Protein AF-A0A950ITX3-F1 (afdb_monomer)

Sequence (170 aa):
MSSSILDWALILGPANAVAHGLQSTYVRFSVLALSSIFFLVDPFAAIPSFIAITSGADAKRRRGMAVKASFTCFIVLTSFAVAGRLIFRMFGITLPAFEIAGGLILLLIGIDMLEARRSPTQEASEETQEGASKEDAGIVPLGIPMLAGPGAISSVMVLVGSSPTAWQML

Radius of gyration: 21.9 Å; Cα contacts (8 Å, |Δi|>4): 113; chains: 1; bounding box: 75×56×44 Å

pLDDT: mean 78.08, std 15.85, range [42.59, 96.25]

Solvent-accessible surface area (backbone atoms only — not comparable to full-atom values): 9497 Å² total; per-residue (Å²): 141,88,77,84,74,70,63,58,69,73,71,75,40,74,66,52,57,50,51,55,49,57,66,34,67,66,46,45,49,50,52,50,51,53,51,51,51,53,64,54,32,32,68,70,78,46,45,66,58,49,53,61,74,41,58,95,51,55,72,69,56,45,49,50,29,53,52,42,14,55,51,40,21,51,52,51,43,50,50,43,45,67,44,38,63,58,51,30,63,74,70,72,52,50,70,71,61,50,51,53,52,36,51,50,52,42,51,52,51,52,49,46,62,72,68,63,56,79,52,67,72,60,58,50,53,66,65,40,63,84,72,52,62,84,77,47,43,10,46,48,52,47,4,40,55,61,36,42,17,74,55,31,44,40,47,40,32,47,57,44,71,69,36,91,53,79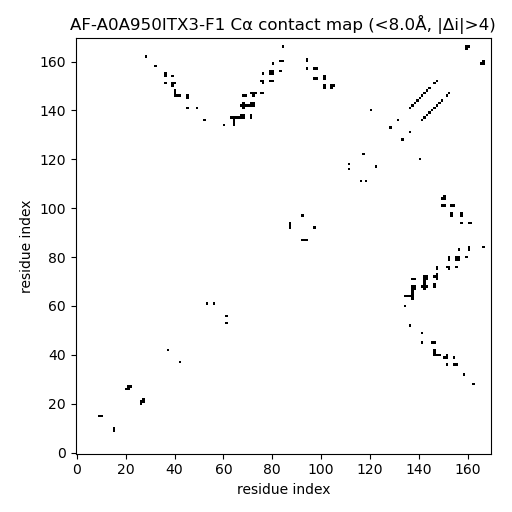,63,78,76,110

Secondary structure (DSSP, 8-state):
--SSSSSGGGTS-HHHHHHHHHHSHHHHHHHHHHHHHHHHH-TTTHHHHHHHHTTT--HHHHHHHHHHHHHHHHHHHHHHHHHHHHHHHHHT--HHHHHHHHHHHHHHHHHHHHTT---HHHHHHHHGGGTS-TTTTIIIIIIIIIIS-HHHHHHHHHHHHT-TTTTT--

Foldseek 3Di:
DDDPPVVVVVVPDVVVVVVVVCVPLVNVLVVVLVVVLCVQLPVVVCVVVLCVLCPPPDPVLSVLLQVLLVVLLVVLLVCLLVCLVVVCVVVVHDLVNLVVVLVVVVVVVVVCVVVVPPPVLNVCSVVCVVPDDSNCVSNPPRNPPNRVNSNSSSVSSSSSSPRPPNNVPD

Structure (mmCIF, N/CA/C/O backbone):
data_AF-A0A950ITX3-F1
#
_entry.id   AF-A0A950ITX3-F1
#
loop_
_atom_site.group_PDB
_atom_site.id
_atom_site.type_symbol
_atom_site.label_atom_id
_atom_site.label_alt_id
_atom_site.label_comp_id
_atom_site.label_asym_id
_atom_site.label_entity_id
_atom_site.label_seq_id
_atom_site.pdbx_PDB_ins_code
_atom_site.Cartn_x
_atom_site.Cartn_y
_atom_site.Cartn_z
_atom_site.occupancy
_atom_site.B_iso_or_equiv
_atom_site.auth_seq_id
_atom_site.auth_comp_id
_atom_site.auth_asym_id
_atom_site.auth_atom_id
_atom_site.pdbx_PDB_model_num
ATOM 1 N N . MET A 1 1 ? 50.139 -32.563 6.015 1.00 54.31 1 MET A N 1
ATOM 2 C CA . MET A 1 1 ? 49.226 -32.717 7.169 1.00 54.31 1 MET A CA 1
ATOM 3 C C . MET A 1 1 ? 48.914 -31.337 7.726 1.00 54.31 1 MET A C 1
ATOM 5 O O . MET A 1 1 ? 49.848 -30.585 7.950 1.00 54.31 1 MET A O 1
ATOM 9 N N . SER A 1 2 ? 47.624 -31.058 7.945 1.00 55.69 2 SER A N 1
ATOM 10 C CA . SER A 1 2 ? 47.041 -29.866 8.591 1.00 55.69 2 SER A CA 1
ATOM 11 C C . SER A 1 2 ? 46.709 -28.650 7.710 1.00 55.69 2 SER A C 1
ATOM 13 O O . SER A 1 2 ? 47.314 -27.593 7.837 1.00 55.69 2 SER A O 1
ATOM 15 N N . SER A 1 3 ? 45.671 -28.767 6.877 1.00 59.03 3 SER A N 1
ATOM 16 C CA . SER A 1 3 ? 44.838 -27.597 6.530 1.00 59.03 3 SER A CA 1
ATOM 17 C C . SER A 1 3 ? 43.354 -27.922 6.295 1.00 59.03 3 SER A C 1
ATOM 19 O O . SER A 1 3 ? 42.599 -27.054 5.893 1.00 59.03 3 SER A O 1
ATOM 21 N N . SER A 1 4 ? 42.886 -29.140 6.595 1.00 63.78 4 SER A N 1
ATOM 22 C CA . SER A 1 4 ? 41.534 -29.604 6.238 1.00 63.78 4 SER A CA 1
ATOM 23 C C . SER A 1 4 ? 40.498 -29.554 7.372 1.00 63.78 4 SER A C 1
ATOM 25 O O . SER A 1 4 ? 39.456 -30.190 7.256 1.00 63.78 4 SER A O 1
ATOM 27 N N . ILE A 1 5 ? 40.776 -28.864 8.485 1.00 58.31 5 ILE A N 1
ATOM 28 C CA . ILE A 1 5 ? 39.879 -28.818 9.664 1.00 58.31 5 ILE A CA 1
ATOM 29 C C . ILE A 1 5 ? 39.304 -27.407 9.901 1.00 58.31 5 ILE A C 1
ATOM 31 O O . ILE A 1 5 ? 38.258 -27.273 10.528 1.00 58.31 5 ILE A O 1
ATOM 35 N N . LEU A 1 6 ? 39.914 -26.356 9.337 1.00 59.88 6 LEU A N 1
ATOM 36 C CA . LEU A 1 6 ? 39.435 -24.971 9.471 1.00 59.88 6 LEU A CA 1
ATOM 37 C C . LEU A 1 6 ? 38.394 -24.579 8.403 1.00 59.88 6 LEU A C 1
ATOM 39 O O . LEU A 1 6 ? 37.547 -23.732 8.673 1.00 59.88 6 LEU A O 1
ATOM 43 N N . ASP A 1 7 ? 38.381 -25.242 7.241 1.00 60.22 7 ASP A N 1
ATOM 44 C CA . ASP A 1 7 ? 37.453 -24.923 6.140 1.00 60.22 7 ASP A CA 1
ATOM 45 C C . ASP A 1 7 ? 35.998 -25.350 6.414 1.00 60.22 7 ASP A C 1
ATOM 47 O O . ASP A 1 7 ? 35.053 -24.712 5.951 1.00 60.22 7 ASP A O 1
ATOM 51 N N . TRP A 1 8 ? 35.777 -26.388 7.226 1.00 54.88 8 TRP A N 1
ATOM 52 C CA . TRP A 1 8 ? 34.427 -26.899 7.511 1.00 54.88 8 TRP A CA 1
ATOM 53 C C . TRP A 1 8 ? 33.633 -26.026 8.492 1.00 54.88 8 TRP A C 1
ATOM 55 O O . TRP A 1 8 ? 32.402 -26.031 8.463 1.00 54.88 8 TRP A O 1
ATOM 65 N N . ALA A 1 9 ? 34.316 -25.230 9.322 1.00 53.56 9 ALA A N 1
ATOM 66 C CA . ALA A 1 9 ? 33.677 -24.290 10.245 1.00 53.56 9 ALA A CA 1
ATOM 67 C C . ALA A 1 9 ? 33.053 -23.078 9.523 1.00 53.56 9 ALA A C 1
ATOM 69 O O . ALA A 1 9 ? 32.131 -22.458 10.048 1.00 53.56 9 ALA A O 1
ATOM 70 N N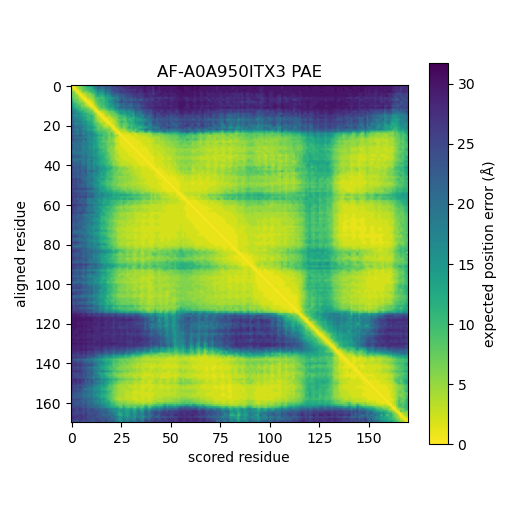 . LEU A 1 10 ? 33.499 -22.777 8.296 1.00 56.59 10 LEU A N 1
ATOM 71 C CA . LEU A 1 10 ? 32.931 -21.730 7.436 1.00 56.59 10 LEU A CA 1
ATOM 72 C C . LEU A 1 10 ? 31.674 -22.187 6.668 1.00 56.59 10 LEU A C 1
ATOM 74 O O . LEU A 1 10 ? 30.912 -21.355 6.173 1.00 56.59 10 LEU A O 1
ATOM 78 N N . ILE A 1 11 ? 31.419 -23.497 6.592 1.00 58.50 11 ILE A N 1
ATOM 79 C CA . ILE A 1 11 ? 30.323 -24.080 5.797 1.00 58.50 11 ILE A CA 1
ATOM 80 C C . ILE A 1 11 ? 29.081 -24.400 6.659 1.00 58.50 11 ILE A C 1
ATOM 82 O O . ILE A 1 11 ? 27.972 -24.448 6.135 1.00 58.50 11 ILE A O 1
ATOM 86 N N . LEU A 1 12 ? 29.215 -24.538 7.986 1.00 62.12 12 LEU A N 1
ATOM 87 C CA . LEU A 1 12 ? 28.136 -24.988 8.888 1.00 62.12 12 LEU A CA 1
ATOM 88 C C . LEU A 1 12 ? 27.681 -23.933 9.913 1.00 62.12 12 LEU A C 1
ATOM 90 O O . LEU A 1 12 ? 27.469 -24.234 11.085 1.00 62.12 12 LEU A O 1
ATOM 94 N N . GLY A 1 13 ? 27.498 -22.686 9.479 1.00 62.69 13 GLY A N 1
ATOM 95 C CA . GLY A 1 13 ? 26.815 -21.664 10.278 1.00 62.69 13 GLY A CA 1
ATOM 96 C C . GLY A 1 13 ? 25.389 -21.411 9.767 1.00 62.69 13 GLY A C 1
ATOM 97 O O . GLY A 1 13 ? 25.234 -21.199 8.562 1.00 62.69 13 GLY A O 1
ATOM 98 N N . PRO A 1 14 ? 24.349 -21.311 10.626 1.00 59.75 14 PRO A N 1
ATOM 99 C CA . PRO A 1 14 ? 23.020 -20.836 10.208 1.00 59.75 14 PRO A CA 1
ATOM 100 C C . PRO A 1 14 ? 23.085 -19.444 9.551 1.00 59.75 14 PRO A C 1
ATOM 102 O O . PRO A 1 14 ? 22.256 -19.114 8.708 1.00 59.75 14 PRO A O 1
ATOM 105 N N . ALA A 1 15 ? 24.128 -18.665 9.859 1.00 60.34 15 ALA A N 1
ATOM 106 C CA . ALA A 1 15 ? 24.443 -17.403 9.201 1.00 60.34 15 ALA A CA 1
ATOM 107 C C . ALA A 1 15 ? 24.705 -17.541 7.688 1.00 60.34 15 ALA A C 1
ATOM 109 O O . ALA A 1 15 ? 24.298 -16.666 6.930 1.00 60.34 15 ALA A O 1
ATOM 110 N N . ASN A 1 16 ? 25.328 -18.634 7.228 1.00 59.44 16 ASN A N 1
ATOM 111 C CA . ASN A 1 16 ? 25.664 -18.820 5.813 1.00 59.44 16 ASN A CA 1
ATOM 112 C C . ASN A 1 16 ? 24.434 -19.272 5.001 1.00 59.44 16 ASN A C 1
ATOM 114 O O . ASN A 1 16 ? 24.197 -18.798 3.893 1.00 59.44 16 ASN A O 1
ATOM 118 N N . ALA A 1 17 ? 23.565 -20.097 5.597 1.00 60.28 17 ALA A N 1
ATOM 119 C CA . ALA A 1 17 ? 22.274 -20.462 5.010 1.00 60.28 17 ALA A CA 1
ATOM 120 C C . ALA A 1 17 ? 21.313 -19.260 4.908 1.00 60.28 17 ALA A C 1
ATOM 122 O O . ALA A 1 17 ? 20.645 -19.089 3.889 1.00 60.28 17 ALA A O 1
ATOM 123 N N . VAL A 1 18 ? 21.283 -18.388 5.926 1.00 61.09 18 VAL A N 1
ATOM 124 C CA . VAL A 1 18 ? 20.525 -17.123 5.892 1.00 61.09 18 VAL A CA 1
ATOM 125 C C . VAL A 1 18 ? 21.115 -16.156 4.864 1.00 61.09 18 VAL A C 1
ATOM 127 O O . VAL A 1 18 ? 20.359 -15.542 4.113 1.00 61.09 18 VAL A O 1
ATOM 130 N N . ALA A 1 19 ? 22.445 -16.062 4.765 1.00 61.56 19 ALA A N 1
ATOM 131 C CA . ALA A 1 19 ? 23.109 -15.258 3.743 1.00 61.56 19 ALA A CA 1
ATOM 132 C C . ALA A 1 19 ? 22.751 -15.738 2.328 1.00 61.56 19 ALA A C 1
ATOM 134 O O . ALA A 1 19 ? 22.349 -14.923 1.505 1.00 61.56 19 ALA A O 1
ATOM 135 N N . HIS A 1 20 ? 22.791 -17.046 2.053 1.00 61.25 20 HIS A N 1
ATOM 136 C CA . HIS A 1 20 ? 22.363 -17.612 0.768 1.00 61.25 20 HIS A CA 1
ATOM 137 C C . HIS A 1 20 ? 20.856 -17.451 0.507 1.00 61.25 20 HIS A C 1
ATOM 139 O O . HIS A 1 20 ? 20.462 -17.163 -0.623 1.00 61.25 20 HIS A O 1
ATOM 145 N N . GLY A 1 21 ? 20.011 -17.560 1.538 1.00 60.62 21 GLY A N 1
ATOM 146 C CA . GLY A 1 21 ? 18.577 -17.273 1.447 1.00 60.62 21 GLY A CA 1
ATOM 147 C C . GLY A 1 21 ? 18.292 -15.813 1.079 1.00 60.62 21 GLY A C 1
ATOM 148 O O . GLY A 1 21 ? 17.459 -15.551 0.217 1.00 60.62 21 GLY A O 1
ATOM 149 N N . LEU A 1 22 ? 19.044 -14.866 1.648 1.00 60.47 22 LEU A N 1
ATOM 150 C CA . LEU A 1 22 ? 18.988 -13.438 1.314 1.00 60.47 22 LEU A CA 1
ATOM 151 C C . LEU A 1 22 ? 19.558 -13.109 -0.074 1.00 60.47 22 LEU A C 1
ATOM 153 O O . LEU A 1 22 ? 19.235 -12.052 -0.607 1.00 60.47 22 LEU A O 1
ATOM 157 N N . GLN A 1 23 ? 20.369 -13.981 -0.685 1.00 64.12 23 GLN A N 1
ATOM 158 C CA . GLN A 1 23 ? 20.797 -13.824 -2.084 1.00 64.12 23 GLN A CA 1
ATOM 159 C C . GLN A 1 23 ? 19.707 -14.244 -3.083 1.00 64.12 23 GLN A C 1
ATOM 161 O O . GLN A 1 23 ? 19.790 -13.893 -4.259 1.00 64.12 23 GLN A O 1
ATOM 166 N N . SER A 1 24 ? 18.665 -14.961 -2.644 1.00 75.75 24 SER A N 1
ATOM 167 C CA . SER A 1 24 ? 17.541 -15.316 -3.512 1.00 75.75 24 SER A CA 1
ATOM 168 C C . SER A 1 24 ? 16.792 -14.059 -3.956 1.00 75.75 24 SER A C 1
ATOM 170 O O . SER A 1 24 ? 16.285 -13.299 -3.127 1.00 75.75 24 SER A O 1
ATOM 172 N N . THR A 1 25 ? 16.674 -13.847 -5.271 1.00 77.88 25 THR A N 1
ATOM 173 C CA . THR A 1 25 ? 15.962 -12.703 -5.873 1.00 77.88 25 THR A CA 1
ATOM 174 C C . THR A 1 25 ? 14.556 -12.531 -5.298 1.00 77.88 25 THR A C 1
ATOM 176 O O . THR A 1 25 ? 14.135 -11.407 -5.037 1.00 77.88 25 THR A O 1
ATOM 179 N N . TYR A 1 26 ? 13.858 -13.638 -5.022 1.00 80.06 26 TYR A N 1
ATOM 180 C CA . TYR A 1 26 ? 12.518 -13.627 -4.431 1.00 80.06 26 TYR A CA 1
ATOM 181 C C . TYR A 1 26 ? 12.510 -13.115 -2.993 1.00 80.06 26 TYR A C 1
ATOM 183 O O . TYR A 1 26 ? 11.621 -12.351 -2.622 1.00 80.06 26 TYR A O 1
ATOM 191 N N . VAL A 1 27 ? 13.503 -13.498 -2.189 1.00 83.88 27 VAL A N 1
ATOM 192 C CA . VAL A 1 27 ? 13.630 -13.035 -0.802 1.00 83.88 27 VAL A CA 1
ATOM 193 C C . VAL A 1 27 ? 13.981 -11.553 -0.784 1.00 83.88 27 VAL A C 1
ATOM 195 O O . VAL A 1 27 ? 13.328 -10.790 -0.079 1.00 83.88 27 VAL A O 1
ATOM 198 N N . ARG A 1 28 ? 14.930 -11.114 -1.623 1.00 82.31 28 ARG A N 1
ATOM 199 C CA . ARG A 1 28 ? 15.284 -9.690 -1.758 1.00 82.31 28 ARG A CA 1
ATOM 200 C C . ARG A 1 28 ? 14.081 -8.855 -2.176 1.00 82.31 28 ARG A C 1
ATOM 202 O O . ARG A 1 28 ? 13.786 -7.856 -1.529 1.00 82.31 28 ARG A O 1
ATOM 209 N N . PHE A 1 29 ? 13.370 -9.284 -3.218 1.00 83.56 29 PHE A N 1
ATOM 210 C CA . PHE A 1 29 ? 12.171 -8.598 -3.687 1.00 83.56 29 PHE A CA 1
ATOM 211 C C . PHE A 1 29 ? 11.088 -8.561 -2.608 1.00 83.56 29 PHE A C 1
ATOM 213 O O . PHE A 1 29 ? 10.538 -7.499 -2.359 1.00 83.56 29 PHE A O 1
ATOM 220 N N . SER A 1 30 ? 10.821 -9.676 -1.923 1.00 85.75 30 SER A N 1
ATOM 221 C CA . SER A 1 30 ? 9.789 -9.737 -0.879 1.00 85.75 30 SER A CA 1
ATOM 222 C C . SER A 1 30 ? 10.118 -8.829 0.302 1.00 85.75 30 SER A C 1
ATOM 224 O O . SER A 1 30 ? 9.248 -8.108 0.775 1.00 85.75 30 SER A O 1
ATOM 226 N N . VAL A 1 31 ? 11.374 -8.819 0.759 1.00 89.12 31 VAL A N 1
ATOM 227 C CA . VAL A 1 31 ? 11.820 -7.948 1.856 1.00 89.12 31 VAL A CA 1
ATOM 228 C C . VAL A 1 31 ? 11.715 -6.479 1.459 1.00 89.12 31 VAL A C 1
ATOM 230 O O . VAL A 1 31 ? 11.183 -5.687 2.234 1.00 89.12 31 VAL A O 1
ATOM 233 N N . LEU A 1 32 ? 12.170 -6.112 0.257 1.00 87.88 32 LEU A N 1
ATOM 234 C CA . LEU A 1 32 ? 12.050 -4.743 -0.249 1.00 87.88 32 LEU A CA 1
ATOM 235 C C . LEU A 1 32 ? 10.584 -4.338 -0.396 1.00 87.88 32 LEU A C 1
ATOM 237 O O . LEU A 1 32 ? 10.185 -3.309 0.130 1.00 87.88 32 LEU A O 1
ATOM 241 N N . ALA A 1 33 ? 9.772 -5.176 -1.036 1.00 87.50 33 ALA A N 1
ATOM 242 C CA . ALA A 1 33 ? 8.368 -4.905 -1.287 1.00 87.50 33 ALA A CA 1
ATOM 243 C C . ALA A 1 33 ? 7.570 -4.729 0.004 1.00 87.50 33 ALA A C 1
ATOM 245 O O . ALA A 1 33 ? 6.867 -3.734 0.163 1.00 87.50 33 ALA A O 1
ATOM 246 N N . LEU A 1 34 ? 7.712 -5.669 0.942 1.00 88.56 34 LEU A N 1
ATOM 247 C CA . LEU A 1 34 ? 7.027 -5.607 2.228 1.00 88.56 34 LEU A CA 1
ATOM 248 C C . LEU A 1 34 ? 7.475 -4.393 3.037 1.00 88.56 34 LEU A C 1
ATOM 250 O O . LEU A 1 34 ? 6.626 -3.693 3.580 1.00 88.56 34 LEU A O 1
ATOM 254 N N . SER A 1 35 ? 8.781 -4.113 3.084 1.00 91.06 35 SER A N 1
ATOM 255 C CA . SER A 1 35 ? 9.300 -2.952 3.813 1.00 91.06 35 SER A CA 1
ATOM 256 C C . SER A 1 35 ? 8.787 -1.651 3.198 1.00 91.06 35 SER A C 1
ATOM 258 O O . SER A 1 35 ? 8.243 -0.814 3.910 1.00 91.06 35 SER A O 1
ATOM 260 N N . SER A 1 36 ? 8.887 -1.497 1.874 1.00 88.69 36 SER A N 1
ATOM 261 C CA . SER A 1 36 ? 8.402 -0.316 1.158 1.00 88.69 36 SER A CA 1
ATOM 262 C C . SER A 1 36 ? 6.910 -0.098 1.384 1.00 88.69 36 SER A C 1
ATOM 264 O O . SER A 1 36 ? 6.525 0.977 1.832 1.00 88.69 36 SER A O 1
ATOM 266 N N . ILE A 1 37 ? 6.072 -1.109 1.133 1.00 88.62 37 ILE A N 1
ATOM 267 C CA . ILE A 1 37 ? 4.618 -0.993 1.306 1.00 88.62 37 ILE A CA 1
ATOM 268 C C . ILE A 1 37 ? 4.273 -0.672 2.764 1.00 88.62 37 ILE A C 1
ATOM 270 O O . ILE A 1 37 ? 3.411 0.167 3.003 1.00 88.62 37 ILE A O 1
ATOM 274 N N . PHE A 1 38 ? 4.959 -1.278 3.738 1.00 89.12 38 PHE A N 1
ATOM 275 C CA . PHE A 1 38 ? 4.733 -0.993 5.155 1.00 89.12 38 PHE A CA 1
ATOM 276 C C . PHE A 1 38 ? 4.990 0.479 5.505 1.00 89.12 38 PHE A C 1
ATOM 278 O O . PHE A 1 38 ? 4.154 1.100 6.159 1.00 89.12 38 PHE A O 1
ATOM 285 N N . PHE A 1 39 ? 6.107 1.049 5.043 1.00 87.62 39 PHE A N 1
ATOM 286 C CA . PHE A 1 39 ? 6.410 2.467 5.257 1.00 87.62 39 PHE A CA 1
ATOM 287 C C . PHE A 1 39 ? 5.467 3.398 4.487 1.00 87.62 39 PHE A C 1
ATOM 289 O O . PHE A 1 39 ? 5.124 4.459 4.990 1.00 87.62 39 PHE A O 1
ATOM 296 N N . LEU A 1 40 ? 5.031 3.004 3.291 1.00 85.31 40 LEU A N 1
ATOM 297 C CA . LEU A 1 40 ? 4.186 3.830 2.425 1.00 85.31 40 LEU A CA 1
ATOM 298 C C . LEU A 1 40 ? 2.717 3.868 2.839 1.00 85.31 40 LEU A C 1
ATOM 300 O O . LEU A 1 40 ? 2.065 4.891 2.662 1.00 85.31 40 LEU A O 1
ATOM 304 N N . VAL A 1 41 ? 2.190 2.760 3.362 1.00 88.50 41 VAL A N 1
ATOM 305 C CA . VAL A 1 41 ? 0.836 2.714 3.936 1.00 88.50 41 VAL A CA 1
ATOM 306 C C . VAL A 1 41 ? 0.763 3.531 5.229 1.00 88.50 41 VAL A C 1
ATOM 308 O O . VAL A 1 41 ? -0.322 3.963 5.603 1.00 88.50 41 VAL A O 1
ATOM 311 N N . ASP A 1 42 ? 1.903 3.726 5.901 1.00 87.75 42 ASP A N 1
ATOM 312 C CA . ASP A 1 42 ? 2.061 4.499 7.135 1.00 87.75 42 ASP A CA 1
ATOM 313 C C . ASP A 1 42 ? 0.919 4.269 8.147 1.00 87.75 42 ASP A C 1
ATOM 315 O O . ASP A 1 42 ? 0.085 5.144 8.415 1.00 87.75 42 ASP A O 1
ATOM 319 N N . PRO A 1 43 ? 0.852 3.064 8.745 1.00 84.38 43 PRO A N 1
ATOM 320 C CA . PRO A 1 43 ? -0.199 2.751 9.703 1.00 84.38 43 PRO A CA 1
ATOM 321 C C . PRO A 1 43 ? -0.170 3.674 10.928 1.00 84.38 43 PRO A C 1
ATOM 323 O O . PRO A 1 43 ? -1.193 3.794 11.597 1.00 84.38 43 PRO A O 1
ATOM 326 N N . PHE A 1 44 ? 0.964 4.323 11.228 1.00 85.75 44 PHE A N 1
ATOM 327 C CA . PHE A 1 44 ? 1.099 5.241 12.358 1.00 85.75 44 PHE A CA 1
ATOM 328 C C . PHE A 1 44 ? 0.443 6.590 12.072 1.00 85.75 44 PHE A C 1
ATOM 330 O O . PHE A 1 44 ? -0.297 7.086 12.925 1.00 85.75 44 PHE A O 1
ATOM 337 N N . ALA A 1 45 ? 0.625 7.140 10.869 1.00 81.81 45 ALA A N 1
ATOM 338 C CA . ALA A 1 45 ? -0.085 8.342 10.437 1.00 81.81 45 ALA A CA 1
ATOM 339 C C . ALA A 1 45 ? -1.610 8.148 10.409 1.00 81.81 45 ALA A C 1
ATOM 341 O O . ALA A 1 45 ? -2.357 9.099 10.637 1.00 81.81 45 ALA A O 1
ATOM 342 N N . ALA A 1 46 ? -2.092 6.916 10.208 1.00 84.38 46 ALA A N 1
ATOM 343 C CA . ALA A 1 46 ? -3.520 6.605 10.234 1.00 84.38 46 ALA A CA 1
ATOM 344 C C . ALA A 1 46 ? -4.134 6.539 11.653 1.00 84.38 46 ALA A C 1
ATOM 346 O O . ALA A 1 46 ? -5.360 6.604 11.784 1.00 84.38 46 ALA A O 1
ATOM 347 N N . ILE A 1 47 ? -3.331 6.423 12.725 1.00 88.69 47 ILE A N 1
ATOM 348 C CA . ILE A 1 47 ? -3.830 6.231 14.105 1.00 88.69 47 ILE A CA 1
ATOM 349 C C . ILE A 1 47 ? -4.728 7.386 14.579 1.00 88.69 47 ILE A C 1
ATOM 351 O O . ILE A 1 47 ? -5.828 7.094 15.060 1.00 88.69 47 ILE A O 1
ATOM 355 N N . PRO A 1 48 ? -4.335 8.673 14.469 1.00 84.69 48 PRO A N 1
ATOM 356 C CA . PRO A 1 48 ? -5.154 9.773 14.981 1.00 84.69 48 PRO A CA 1
ATOM 357 C C . PRO A 1 48 ? -6.527 9.836 14.304 1.00 84.69 48 PRO A C 1
ATOM 359 O O . PRO A 1 48 ? -7.551 9.946 14.979 1.00 84.69 48 PRO A O 1
ATOM 362 N N . SER A 1 49 ? -6.567 9.671 12.981 1.00 83.81 49 SER A N 1
ATOM 363 C CA . SER A 1 49 ? -7.814 9.627 12.216 1.00 83.81 49 SER A CA 1
ATOM 364 C C . SER A 1 49 ? -8.651 8.395 12.548 1.00 83.81 49 SER A C 1
ATOM 366 O O . SER A 1 49 ? -9.866 8.505 12.693 1.00 83.81 49 SER A O 1
ATOM 368 N N . PHE A 1 50 ? -8.027 7.229 12.742 1.00 87.12 50 PHE A N 1
ATOM 369 C CA . PHE A 1 50 ? -8.734 6.027 13.176 1.00 87.12 50 PHE A CA 1
ATOM 370 C C . PHE A 1 50 ? -9.390 6.214 14.548 1.00 87.12 50 PHE A C 1
ATOM 372 O O . PHE A 1 50 ? -10.545 5.828 14.726 1.00 87.12 50 PHE A O 1
ATOM 379 N N . ILE A 1 51 ? -8.700 6.835 15.510 1.00 87.50 51 ILE A N 1
ATOM 380 C CA . ILE A 1 51 ? -9.262 7.141 16.834 1.00 87.50 51 ILE A CA 1
ATOM 381 C C . ILE A 1 51 ? -10.437 8.119 16.713 1.00 87.50 51 ILE A C 1
ATOM 383 O O . ILE A 1 51 ? -11.473 7.885 17.333 1.00 87.50 51 ILE A O 1
ATOM 387 N N . ALA A 1 52 ? -10.310 9.167 15.892 1.00 83.94 52 ALA A N 1
ATOM 388 C CA . ALA A 1 52 ? -11.379 10.139 15.670 1.00 83.94 52 ALA A CA 1
ATOM 389 C C . ALA A 1 52 ? -12.636 9.487 15.059 1.00 83.94 52 ALA A C 1
ATOM 391 O O . ALA A 1 52 ? -13.732 9.620 15.602 1.00 83.94 52 ALA A O 1
ATOM 392 N N . ILE A 1 53 ? -12.467 8.702 13.990 1.00 82.44 53 ILE A N 1
ATOM 393 C CA . ILE A 1 53 ? -13.559 8.030 13.263 1.00 82.44 53 ILE A CA 1
ATOM 394 C C . ILE A 1 53 ? -14.212 6.921 14.103 1.00 82.44 53 ILE A C 1
ATOM 396 O O . ILE A 1 53 ? -15.410 6.668 13.988 1.00 82.44 53 ILE A O 1
ATOM 400 N N . THR A 1 54 ? -13.441 6.236 14.953 1.00 84.81 54 THR A N 1
ATOM 401 C CA . THR A 1 54 ? -13.952 5.158 15.820 1.00 84.81 54 THR A CA 1
ATOM 402 C C . THR A 1 54 ? -14.384 5.640 17.203 1.00 84.81 54 THR A C 1
ATOM 404 O O . THR A 1 54 ? -14.688 4.818 18.076 1.00 84.81 54 THR A O 1
ATOM 407 N N . SER A 1 55 ? -14.438 6.956 17.418 1.00 83.12 55 SER A N 1
ATOM 408 C CA . SER A 1 55 ? -14.920 7.534 18.668 1.00 83.12 55 SER A CA 1
ATOM 409 C C . SER A 1 55 ? -16.368 7.093 18.947 1.00 83.12 55 SER A C 1
ATOM 411 O O . SER A 1 55 ? -17.231 7.063 18.070 1.00 83.12 55 SER A O 1
ATOM 413 N N . GLY A 1 56 ? -16.627 6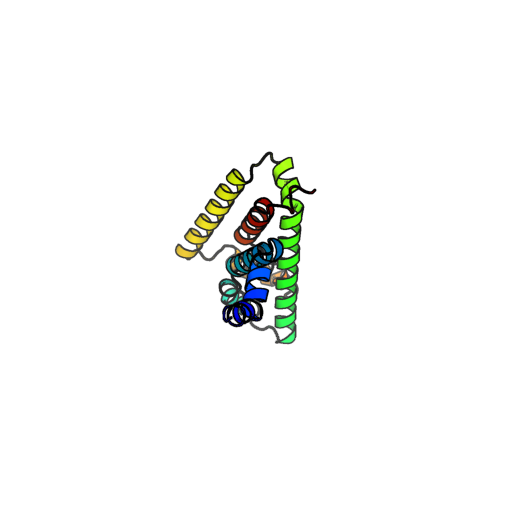.634 20.174 1.00 80.25 56 GLY A N 1
ATOM 414 C CA . GLY A 1 56 ? -17.938 6.106 20.577 1.00 80.25 56 GLY A CA 1
ATOM 415 C C . GLY A 1 56 ? -18.303 4.715 20.032 1.00 80.25 56 GLY A C 1
ATOM 416 O O . GLY A 1 56 ? -19.427 4.268 20.249 1.00 80.25 56 GLY A O 1
ATOM 417 N N . ALA A 1 57 ? -17.398 4.010 19.341 1.00 84.31 57 ALA A N 1
ATOM 418 C CA . ALA A 1 57 ? -17.617 2.626 18.918 1.00 84.31 57 ALA A CA 1
ATOM 419 C C . ALA A 1 57 ? -17.131 1.613 19.972 1.00 84.31 57 ALA A C 1
ATOM 421 O O . ALA A 1 57 ? -16.018 1.716 20.491 1.00 84.31 57 ALA A O 1
ATOM 422 N N . ASP A 1 58 ? -17.921 0.562 20.210 1.00 88.69 58 ASP A N 1
ATOM 423 C CA . ASP A 1 58 ? -17.502 -0.562 21.053 1.00 88.69 58 ASP A CA 1
ATOM 424 C C . ASP A 1 58 ? -16.304 -1.318 20.460 1.00 88.69 58 ASP A C 1
ATOM 426 O O . ASP A 1 58 ? -16.105 -1.376 19.241 1.00 88.69 58 ASP A O 1
ATOM 430 N N . ALA A 1 59 ? -15.539 -2.001 21.319 1.00 89.25 59 ALA A N 1
ATOM 431 C CA . ALA A 1 59 ? -14.316 -2.714 20.937 1.00 89.25 59 ALA A CA 1
ATOM 432 C C . ALA A 1 59 ? -14.513 -3.701 19.769 1.00 89.25 59 ALA A C 1
ATOM 434 O O . ALA A 1 59 ? -13.656 -3.805 18.887 1.00 89.25 59 ALA A O 1
ATOM 435 N N . LYS A 1 60 ? -15.660 -4.396 19.725 1.00 89.44 60 LYS A N 1
ATOM 436 C CA . LYS A 1 60 ? -16.005 -5.325 18.638 1.00 89.44 60 LYS A CA 1
ATOM 437 C C . LYS A 1 60 ? -16.181 -4.597 17.302 1.00 89.44 60 LYS A C 1
ATOM 439 O O . LYS A 1 60 ? -15.651 -5.050 16.289 1.00 89.44 60 LYS A O 1
ATOM 444 N N . ARG A 1 61 ? -16.883 -3.458 17.302 1.00 85.94 61 ARG A N 1
ATOM 445 C CA . ARG A 1 61 ? -17.136 -2.651 16.098 1.00 85.94 61 ARG A CA 1
ATOM 446 C C . ARG A 1 61 ? -15.850 -1.997 15.603 1.00 85.94 61 ARG A C 1
ATOM 448 O O . ARG A 1 61 ? -15.536 -2.105 14.422 1.00 85.94 61 ARG A O 1
ATOM 455 N N . ARG A 1 62 ? -15.046 -1.449 16.518 1.00 89.38 62 ARG A N 1
ATOM 456 C CA . ARG A 1 62 ? -13.722 -0.886 16.216 1.00 89.38 62 ARG A CA 1
ATOM 457 C C . ARG A 1 62 ? -12.791 -1.910 15.558 1.00 89.38 62 ARG A C 1
ATOM 459 O O . ARG A 1 62 ? -12.147 -1.600 14.560 1.00 89.38 62 ARG A O 1
ATOM 466 N N . ARG A 1 63 ? -12.758 -3.153 16.060 1.00 91.19 63 ARG A N 1
ATOM 467 C CA . ARG A 1 63 ? -11.990 -4.245 15.434 1.00 91.19 63 ARG A CA 1
ATOM 468 C C . ARG A 1 63 ? -12.528 -4.603 14.047 1.00 91.19 63 ARG A C 1
ATOM 470 O O . ARG A 1 63 ? -11.734 -4.811 13.137 1.00 91.19 63 ARG A O 1
ATOM 477 N N . GLY A 1 64 ? -13.850 -4.654 13.880 1.00 91.38 64 GLY A N 1
ATOM 478 C CA . GLY A 1 64 ? -14.480 -4.891 12.578 1.00 91.38 64 GLY A CA 1
ATOM 479 C C . GLY A 1 64 ? -14.081 -3.843 11.537 1.00 91.38 64 GLY A C 1
ATOM 480 O O . GLY A 1 64 ? -13.698 -4.201 10.427 1.00 91.38 64 GLY A O 1
ATOM 481 N N . MET A 1 65 ? -14.079 -2.564 11.919 1.00 89.88 65 MET A N 1
ATOM 482 C CA . MET A 1 65 ? -13.645 -1.465 11.052 1.00 89.88 65 MET A CA 1
ATOM 483 C C . MET A 1 65 ? -12.168 -1.572 10.668 1.00 89.88 65 MET A C 1
ATOM 485 O O . MET A 1 65 ? -11.849 -1.424 9.494 1.00 89.88 65 MET A O 1
ATOM 489 N N . ALA A 1 66 ? -11.284 -1.889 11.622 1.00 91.56 66 ALA A N 1
ATOM 490 C CA . ALA A 1 66 ? -9.861 -2.087 11.344 1.00 91.56 66 ALA A CA 1
ATOM 491 C C . ALA A 1 66 ? -9.626 -3.230 10.343 1.00 91.56 66 ALA A C 1
ATOM 493 O O . ALA A 1 66 ? -8.906 -3.056 9.367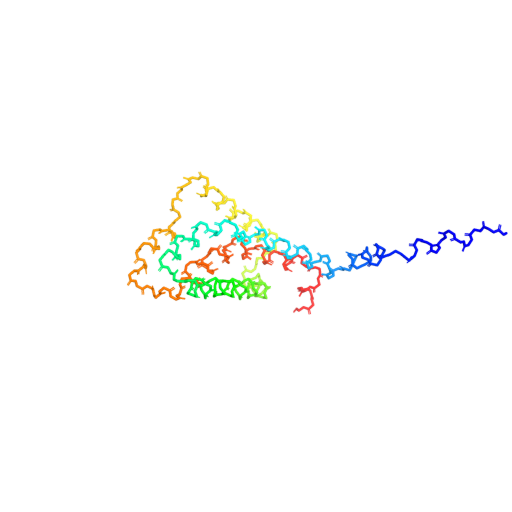 1.00 91.56 66 ALA A O 1
ATOM 494 N N . VAL A 1 67 ? -10.288 -4.378 10.537 1.00 94.19 67 VAL A N 1
ATOM 495 C CA . VAL A 1 67 ? -10.184 -5.521 9.613 1.00 94.19 67 VAL A CA 1
ATOM 496 C C . VAL A 1 67 ? -10.701 -5.150 8.224 1.00 94.19 67 VAL A C 1
ATOM 498 O O . VAL A 1 67 ? -10.042 -5.446 7.228 1.00 94.19 67 VA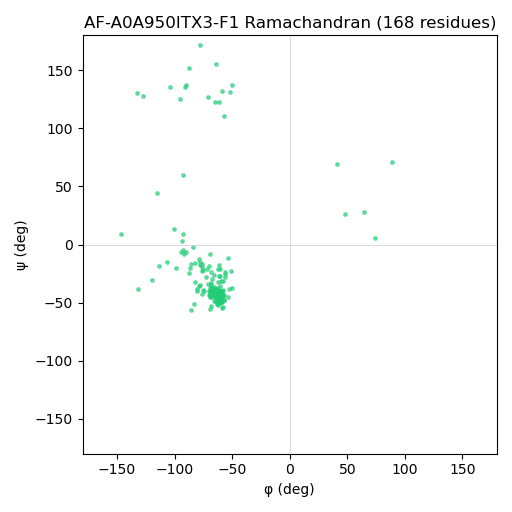L A O 1
ATOM 501 N N . LYS A 1 68 ? -11.851 -4.469 8.145 1.00 93.00 68 LYS A N 1
ATOM 502 C CA . LYS A 1 68 ? -12.437 -4.023 6.873 1.00 93.00 68 LYS A CA 1
ATOM 503 C C . LYS A 1 68 ? -11.513 -3.026 6.160 1.00 93.00 68 LYS A C 1
ATOM 505 O O . LYS A 1 68 ? -11.329 -3.153 4.953 1.00 93.00 68 LYS A O 1
ATOM 510 N N . ALA A 1 69 ? -10.865 -2.119 6.892 1.00 93.00 69 ALA A N 1
ATOM 511 C CA . ALA A 1 69 ? -9.883 -1.178 6.353 1.00 93.00 69 ALA A CA 1
ATOM 512 C C . ALA A 1 69 ? -8.624 -1.860 5.826 1.00 93.00 69 ALA A C 1
ATOM 514 O O . ALA A 1 69 ? -8.238 -1.624 4.682 1.00 93.00 69 ALA A O 1
ATOM 515 N N . SER A 1 70 ? -8.025 -2.765 6.604 1.00 93.69 70 SER A N 1
ATOM 516 C CA . SER A 1 70 ? -6.861 -3.535 6.158 1.00 93.69 70 SER A CA 1
ATOM 517 C C . SER A 1 70 ? -7.177 -4.379 4.925 1.00 93.69 70 SER A C 1
ATOM 519 O O . SER A 1 70 ? -6.387 -4.411 3.986 1.00 93.69 70 SER A O 1
ATOM 521 N N . PHE A 1 71 ? -8.344 -5.028 4.896 1.00 95.62 71 PHE A N 1
ATOM 522 C CA . PHE A 1 71 ? -8.764 -5.846 3.761 1.00 95.62 71 PHE A CA 1
ATOM 523 C C . PHE A 1 71 ? -9.046 -5.005 2.512 1.00 95.62 71 PHE A C 1
ATOM 525 O O . PHE A 1 71 ? -8.622 -5.369 1.418 1.00 95.62 71 PHE A O 1
ATOM 532 N N . THR A 1 72 ? -9.697 -3.850 2.678 1.00 95.06 72 THR A N 1
ATOM 533 C CA . THR A 1 72 ? -9.921 -2.891 1.588 1.00 95.06 72 THR A CA 1
ATOM 534 C C . THR A 1 72 ? -8.587 -2.416 1.016 1.00 95.06 72 THR A C 1
ATOM 536 O O . THR A 1 72 ? -8.378 -2.511 -0.190 1.00 95.06 72 THR A O 1
ATOM 539 N N . CYS A 1 73 ? -7.656 -1.984 1.872 1.00 94.75 73 CYS A N 1
ATOM 540 C CA . CYS A 1 73 ? -6.323 -1.559 1.453 1.00 94.75 73 CYS A CA 1
ATOM 541 C C . CYS A 1 73 ? -5.585 -2.670 0.692 1.00 94.75 73 CYS A C 1
ATOM 543 O O . CYS A 1 73 ? -5.086 -2.447 -0.410 1.00 94.75 73 CYS A O 1
ATOM 545 N N . PHE A 1 74 ? -5.593 -3.891 1.232 1.00 94.56 74 PHE A N 1
ATOM 546 C CA . PHE A 1 74 ? -4.973 -5.051 0.598 1.00 94.56 74 PHE A CA 1
ATOM 547 C C . PHE A 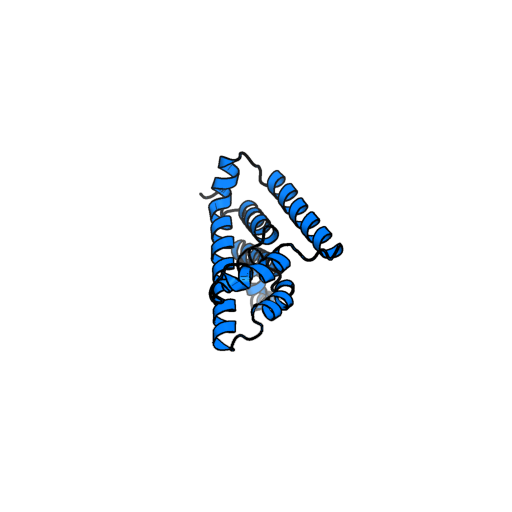1 74 ? -5.536 -5.321 -0.803 1.00 94.56 74 PHE A C 1
ATOM 549 O O . PHE A 1 74 ? -4.763 -5.493 -1.747 1.00 94.56 74 PHE A O 1
ATOM 556 N N . ILE A 1 75 ? -6.865 -5.324 -0.960 1.00 96.25 75 ILE A N 1
ATOM 557 C CA . ILE A 1 75 ? -7.512 -5.530 -2.262 1.00 96.25 75 ILE A CA 1
ATOM 558 C C . ILE A 1 75 ? -7.105 -4.438 -3.244 1.00 96.25 75 ILE A C 1
ATOM 560 O O . ILE A 1 75 ? -6.733 -4.754 -4.372 1.00 96.25 75 ILE A O 1
ATOM 564 N N . VAL A 1 76 ? -7.158 -3.171 -2.834 1.00 95.56 76 VAL A N 1
ATOM 565 C CA . VAL A 1 76 ? -6.840 -2.029 -3.701 1.00 95.56 76 VAL A CA 1
ATOM 566 C C . VAL A 1 76 ? -5.384 -2.079 -4.153 1.00 95.56 76 VAL A C 1
ATOM 568 O O . VAL A 1 76 ? -5.112 -2.061 -5.350 1.00 95.56 76 VAL A O 1
ATOM 571 N N . LEU A 1 77 ? -4.432 -2.225 -3.230 1.00 93.69 77 LEU A N 1
ATOM 572 C CA . LEU A 1 77 ? -3.017 -2.291 -3.598 1.00 93.69 77 LEU A CA 1
ATOM 573 C C . LEU A 1 77 ? -2.714 -3.508 -4.480 1.00 93.69 77 LEU A C 1
ATOM 575 O O . LEU A 1 77 ? -1.996 -3.379 -5.467 1.00 93.69 77 LEU A O 1
ATOM 579 N N . THR A 1 78 ? -3.308 -4.668 -4.186 1.00 92.88 78 THR A N 1
ATOM 580 C CA . THR A 1 78 ? -3.138 -5.877 -5.010 1.00 92.88 78 THR A CA 1
ATOM 581 C C . THR A 1 78 ? -3.719 -5.691 -6.411 1.00 92.88 78 THR A C 1
ATOM 583 O O . THR A 1 78 ? -3.098 -6.073 -7.401 1.00 92.88 78 THR A O 1
ATOM 586 N N . SER A 1 79 ? -4.899 -5.082 -6.523 1.00 94.38 79 SER A N 1
ATOM 587 C CA . SER A 1 79 ? -5.534 -4.848 -7.821 1.00 94.38 79 SER A CA 1
ATOM 588 C C . SER A 1 79 ? -4.729 -3.874 -8.680 1.00 94.38 79 SER A C 1
ATOM 590 O O . SER A 1 79 ? -4.513 -4.172 -9.851 1.00 94.38 79 SER A O 1
ATOM 592 N N . PHE A 1 80 ? -4.185 -2.791 -8.119 1.00 92.75 80 PHE A N 1
ATOM 593 C CA . PHE A 1 80 ? -3.274 -1.900 -8.851 1.00 92.75 80 PHE A CA 1
ATOM 594 C C . PHE A 1 80 ? -1.929 -2.557 -9.182 1.00 92.75 80 PHE A C 1
ATOM 596 O O . PHE A 1 80 ? -1.411 -2.360 -10.282 1.00 92.75 80 PHE A O 1
ATOM 603 N N . ALA A 1 81 ? -1.395 -3.383 -8.280 1.00 89.81 81 ALA A N 1
ATOM 604 C CA . ALA A 1 81 ? -0.185 -4.162 -8.526 1.00 89.81 81 ALA A CA 1
ATOM 605 C C . ALA A 1 81 ? -0.339 -5.089 -9.742 1.00 89.81 81 ALA A C 1
ATOM 607 O O . ALA A 1 81 ? 0.576 -5.189 -10.551 1.00 89.81 81 ALA A O 1
ATOM 608 N N . VAL A 1 82 ? -1.499 -5.730 -9.911 1.00 89.75 82 VAL A N 1
ATOM 609 C CA . VAL A 1 82 ? -1.780 -6.605 -11.064 1.00 89.75 82 VAL A CA 1
ATOM 610 C C . VAL A 1 82 ? -2.172 -5.800 -12.310 1.00 89.75 82 VAL A C 1
ATOM 612 O O . VAL A 1 82 ? -1.743 -6.114 -13.420 1.00 89.75 82 VAL A O 1
ATOM 615 N N . ALA A 1 83 ? -2.974 -4.745 -12.151 1.00 89.31 83 ALA A N 1
ATOM 616 C CA . ALA A 1 83 ? -3.509 -3.964 -13.266 1.00 89.31 83 ALA A CA 1
ATOM 617 C C . ALA A 1 83 ? -2.502 -2.984 -13.883 1.00 89.31 83 ALA A C 1
ATOM 619 O O . ALA A 1 83 ? -2.720 -2.527 -15.007 1.00 89.31 83 ALA A O 1
ATOM 620 N N . GLY A 1 84 ? -1.403 -2.650 -13.200 1.00 85.62 84 GLY A N 1
ATOM 621 C CA . GLY A 1 84 ? -0.510 -1.576 -13.637 1.00 85.62 84 GLY A CA 1
ATOM 622 C C . GLY A 1 84 ? 0.040 -1.746 -15.060 1.00 85.62 84 GLY A C 1
ATOM 623 O O . GLY A 1 84 ? 0.244 -0.749 -15.748 1.00 85.62 84 GLY A O 1
ATOM 624 N N . ARG A 1 85 ? 0.184 -2.982 -15.570 1.00 81.81 85 ARG A N 1
ATOM 625 C CA . ARG A 1 85 ? 0.678 -3.238 -16.940 1.00 81.81 85 ARG A CA 1
ATOM 626 C C . ARG A 1 85 ? -0.318 -2.782 -17.972 1.00 81.81 85 ARG A C 1
ATOM 628 O O . ARG A 1 85 ? 0.043 -2.152 -18.964 1.00 81.81 85 ARG A O 1
ATOM 635 N N . LEU A 1 86 ? -1.570 -3.138 -17.716 1.00 85.25 86 LEU A N 1
ATOM 636 C CA . LEU A 1 86 ? -2.687 -2.746 -18.544 1.00 85.25 86 LEU A CA 1
ATOM 637 C C . LEU A 1 86 ? -2.821 -1.225 -18.522 1.00 85.25 86 LEU A C 1
ATOM 639 O O . LEU A 1 86 ? -2.934 -0.628 -19.583 1.00 85.25 86 LEU A O 1
ATOM 643 N N . ILE A 1 87 ? -2.708 -0.601 -17.347 1.00 87.50 87 ILE A N 1
ATOM 644 C CA . ILE A 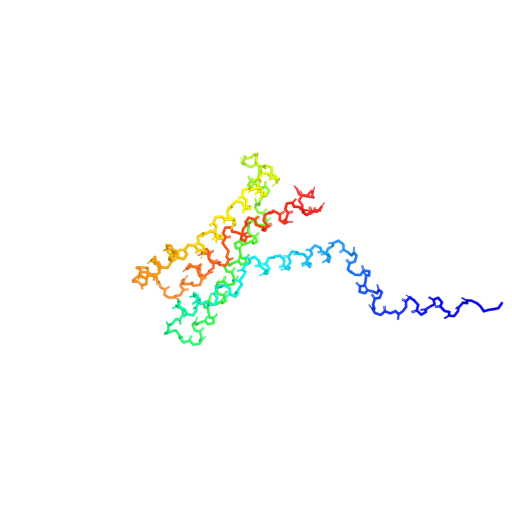1 87 ? -2.749 0.859 -17.202 1.00 87.50 87 ILE A CA 1
ATOM 645 C C . ILE A 1 87 ? -1.633 1.511 -18.034 1.00 87.50 87 ILE A C 1
ATOM 647 O O . ILE A 1 87 ? -1.924 2.316 -18.915 1.00 87.50 87 ILE A O 1
ATOM 651 N N . PHE A 1 88 ? -0.368 1.123 -17.849 1.00 87.44 88 PHE A N 1
ATOM 652 C CA . PHE A 1 88 ? 0.752 1.700 -18.606 1.00 87.44 88 PHE A CA 1
ATOM 653 C C . PHE A 1 88 ? 0.605 1.509 -20.117 1.00 87.44 88 PHE A C 1
ATOM 655 O O . PHE A 1 88 ? 0.845 2.444 -20.880 1.00 87.44 88 PHE A O 1
ATOM 662 N N . ARG A 1 89 ? 0.140 0.336 -20.563 1.00 85.06 89 ARG A N 1
ATOM 663 C CA . ARG A 1 89 ? -0.075 0.049 -21.986 1.00 85.06 89 ARG A CA 1
ATOM 664 C C . ARG A 1 89 ? -1.252 0.822 -22.581 1.00 85.06 89 ARG A C 1
ATOM 666 O O . ARG A 1 89 ? -1.140 1.281 -23.711 1.00 85.06 89 ARG A O 1
ATOM 673 N N . MET A 1 90 ? -2.362 0.959 -21.855 1.00 88.25 90 MET A N 1
ATOM 674 C CA . MET A 1 90 ? -3.541 1.693 -22.331 1.00 88.25 90 MET A CA 1
ATOM 675 C C . MET A 1 90 ? -3.267 3.191 -22.459 1.00 88.25 90 MET A C 1
ATOM 677 O O . MET A 1 90 ? -3.724 3.808 -23.415 1.00 88.25 90 MET A O 1
ATOM 681 N N . PHE A 1 91 ? -2.504 3.766 -21.527 1.00 87.50 91 PHE A N 1
ATOM 682 C CA . PHE A 1 91 ? -2.188 5.196 -21.525 1.00 87.50 91 PHE A CA 1
ATOM 683 C C . PHE A 1 91 ? -0.876 5.549 -22.243 1.00 87.50 91 PHE A C 1
ATOM 685 O O . PHE A 1 91 ? -0.556 6.727 -22.371 1.00 87.50 91 PHE A O 1
ATOM 692 N N . GLY A 1 92 ? -0.104 4.561 -22.709 1.00 86.69 92 GLY A N 1
ATOM 693 C CA . GLY A 1 92 ? 1.197 4.794 -23.348 1.00 86.69 92 GLY A CA 1
ATOM 694 C C . GLY A 1 92 ? 2.241 5.409 -22.406 1.00 86.69 92 GLY A C 1
ATOM 695 O O . GLY A 1 92 ? 3.127 6.131 -22.858 1.00 86.69 92 GLY A O 1
ATOM 696 N N . ILE A 1 93 ? 2.128 5.152 -21.099 1.00 89.38 93 ILE A N 1
ATOM 697 C CA . ILE A 1 93 ? 2.996 5.723 -20.061 1.00 89.38 93 ILE A CA 1
ATOM 698 C C . ILE A 1 93 ? 4.187 4.795 -19.822 1.00 89.38 93 ILE A C 1
ATOM 700 O O . ILE A 1 93 ? 4.036 3.578 -19.707 1.00 89.38 93 ILE A O 1
ATOM 704 N N . THR A 1 94 ? 5.383 5.372 -19.715 1.00 90.12 94 THR A N 1
ATOM 705 C CA . THR A 1 94 ? 6.595 4.638 -19.340 1.00 90.12 94 THR A CA 1
ATOM 706 C C . THR A 1 94 ? 6.752 4.591 -17.820 1.00 90.12 94 THR A C 1
ATOM 708 O O . THR A 1 94 ? 6.331 5.507 -17.113 1.00 90.12 94 THR A O 1
ATOM 711 N N . LEU A 1 95 ? 7.403 3.543 -17.307 1.00 87.75 95 LEU A N 1
ATOM 712 C CA . LEU A 1 95 ? 7.681 3.417 -15.874 1.00 87.75 95 LEU A CA 1
ATOM 713 C C . LEU A 1 95 ? 8.416 4.650 -15.298 1.00 87.75 95 LEU A C 1
ATOM 715 O O . LEU A 1 95 ? 7.925 5.182 -14.305 1.00 87.75 95 LEU A O 1
ATOM 719 N N . PRO A 1 96 ? 9.471 5.205 -15.939 1.00 90.94 96 PRO A N 1
ATOM 720 C CA . PRO A 1 96 ? 10.125 6.416 -15.435 1.00 90.94 96 PRO A CA 1
ATOM 721 C C . PRO A 1 96 ? 9.204 7.643 -15.388 1.00 90.94 96 PRO A C 1
ATOM 723 O O . PRO A 1 96 ? 9.272 8.438 -14.456 1.00 90.94 96 PRO A O 1
ATOM 726 N N . ALA A 1 97 ? 8.310 7.808 -16.371 1.00 91.44 97 ALA A N 1
ATOM 727 C CA . ALA A 1 97 ? 7.344 8.907 -16.352 1.00 91.44 97 ALA A CA 1
ATOM 728 C C . ALA A 1 97 ? 6.358 8.765 -15.182 1.00 91.44 97 ALA A C 1
ATOM 730 O O . ALA A 1 97 ? 6.011 9.751 -14.530 1.00 91.44 97 ALA A O 1
ATOM 731 N N . PHE A 1 98 ? 5.940 7.533 -14.889 1.00 90.81 98 PHE A N 1
ATOM 732 C CA . PHE A 1 98 ? 5.065 7.246 -13.762 1.00 90.81 98 PHE A CA 1
ATOM 733 C C . PHE A 1 98 ? 5.762 7.442 -12.407 1.00 90.81 98 PHE A C 1
ATOM 735 O O . PHE A 1 98 ? 5.146 7.977 -11.490 1.00 90.81 98 PHE A O 1
ATOM 742 N N . GLU A 1 99 ? 7.044 7.087 -12.283 1.00 91.38 99 GLU A N 1
ATOM 743 C CA . GLU A 1 99 ? 7.857 7.364 -11.089 1.00 91.38 99 GLU A CA 1
ATOM 744 C C . GLU A 1 99 ? 7.937 8.865 -10.788 1.00 91.38 99 GLU A C 1
ATOM 746 O O . GLU A 1 99 ? 7.720 9.278 -9.648 1.00 91.38 99 GLU A O 1
ATOM 751 N N . ILE A 1 100 ? 8.173 9.692 -11.814 1.00 93.94 100 ILE A N 1
ATOM 752 C CA . ILE A 1 100 ? 8.203 11.156 -11.673 1.00 93.94 100 ILE A CA 1
ATOM 753 C C . ILE A 1 100 ? 6.838 11.678 -11.208 1.00 93.94 100 ILE A C 1
ATOM 755 O O . ILE A 1 100 ? 6.767 12.474 -10.271 1.00 93.94 100 ILE A O 1
ATOM 759 N N . ALA A 1 101 ? 5.747 11.214 -11.824 1.00 91.75 101 ALA A N 1
ATOM 760 C CA . ALA A 1 101 ? 4.395 11.622 -11.445 1.00 91.75 101 ALA A CA 1
ATOM 761 C C . ALA A 1 101 ? 4.034 11.183 -10.014 1.00 91.75 101 ALA A C 1
ATOM 763 O O . ALA A 1 101 ? 3.507 11.976 -9.237 1.00 91.75 101 ALA A O 1
ATOM 764 N N . GLY A 1 102 ? 4.355 9.941 -9.643 1.00 89.44 102 GLY A N 1
ATOM 765 C CA . GLY A 1 102 ? 4.139 9.410 -8.299 1.00 89.44 102 GLY A CA 1
ATOM 766 C C . GLY A 1 102 ? 4.931 10.175 -7.238 1.00 89.44 102 GLY A C 1
ATOM 767 O O . GLY A 1 102 ? 4.376 10.522 -6.196 1.00 89.44 102 GLY A O 1
ATOM 768 N N . GLY A 1 103 ? 6.191 10.510 -7.529 1.00 90.62 103 GLY A N 1
ATOM 769 C CA . GLY A 1 103 ? 7.023 11.349 -6.668 1.00 90.62 103 GLY A CA 1
ATOM 770 C C . GLY A 1 103 ? 6.466 12.764 -6.503 1.00 90.62 103 GLY A C 1
ATOM 771 O O . GLY A 1 103 ? 6.445 13.287 -5.391 1.00 90.62 103 GLY A O 1
ATOM 772 N N . LEU A 1 104 ? 5.944 13.363 -7.578 1.00 94.06 104 LEU A N 1
ATOM 773 C CA . LEU A 1 104 ? 5.298 14.675 -7.519 1.00 94.06 104 LEU A CA 1
ATOM 774 C C . LEU A 1 104 ? 4.024 14.648 -6.663 1.00 94.06 104 LEU A C 1
ATOM 776 O O . LEU A 1 104 ? 3.804 15.554 -5.866 1.00 94.06 104 LEU A O 1
ATOM 780 N N . ILE A 1 105 ? 3.209 13.597 -6.777 1.00 89.94 105 ILE A N 1
ATOM 781 C CA . ILE A 1 105 ? 2.024 13.408 -5.930 1.00 89.94 105 ILE A CA 1
ATOM 782 C C . ILE A 1 105 ? 2.425 13.306 -4.453 1.00 89.94 105 ILE A C 1
ATOM 784 O O . ILE A 1 105 ? 1.834 13.984 -3.617 1.00 89.94 105 ILE A O 1
ATOM 788 N N . LEU A 1 106 ? 3.443 12.503 -4.128 1.00 87.44 106 LEU A N 1
ATOM 789 C CA . LEU A 1 106 ? 3.947 12.378 -2.755 1.00 87.44 106 LEU A CA 1
ATOM 790 C C . LEU A 1 106 ? 4.483 13.708 -2.212 1.00 87.44 106 LEU A C 1
ATOM 792 O O . LEU A 1 106 ? 4.227 14.043 -1.058 1.00 87.44 106 LEU A O 1
ATOM 796 N N . LEU A 1 107 ? 5.175 14.487 -3.047 1.00 91.06 107 LEU A N 1
ATOM 797 C CA . LEU A 1 107 ? 5.641 15.824 -2.689 1.00 91.06 107 LEU A CA 1
ATOM 798 C C . LEU A 1 107 ? 4.470 16.757 -2.354 1.00 91.06 107 LEU A C 1
ATOM 800 O O . LEU A 1 107 ? 4.507 17.431 -1.329 1.00 91.06 107 LEU A O 1
ATOM 804 N N . LEU A 1 108 ? 3.430 16.778 -3.191 1.00 89.12 108 LEU A N 1
ATOM 805 C CA . LEU A 1 108 ? 2.245 17.610 -2.967 1.00 89.12 108 LEU A CA 1
ATOM 806 C C . LEU A 1 108 ? 1.506 17.219 -1.685 1.00 89.12 108 LEU A C 1
ATOM 808 O O . LEU A 1 108 ? 1.105 18.100 -0.933 1.00 89.12 108 LEU A O 1
ATOM 812 N N . ILE A 1 109 ? 1.386 15.919 -1.399 1.00 82.12 109 ILE A N 1
ATOM 813 C CA . ILE A 1 109 ? 0.808 15.425 -0.139 1.00 82.12 109 ILE A CA 1
ATOM 814 C C . ILE A 1 109 ? 1.648 15.892 1.053 1.00 82.12 109 ILE A C 1
ATOM 816 O O . ILE A 1 109 ? 1.100 16.372 2.039 1.00 82.12 109 ILE A O 1
ATOM 820 N N . GLY A 1 110 ? 2.977 15.803 0.963 1.00 84.81 110 GLY A N 1
ATOM 821 C CA . GLY A 1 110 ? 3.868 16.286 2.017 1.00 84.81 110 GLY A CA 1
ATOM 822 C C . GLY A 1 110 ? 3.729 17.791 2.273 1.00 84.81 110 GLY A C 1
ATOM 823 O O . GLY A 1 110 ? 3.720 18.217 3.426 1.00 84.81 110 GLY A O 1
ATOM 824 N N . ILE A 1 111 ? 3.574 18.594 1.215 1.00 89.00 111 ILE A N 1
ATOM 825 C CA . ILE A 1 111 ? 3.326 20.039 1.335 1.00 89.00 111 ILE A CA 1
AT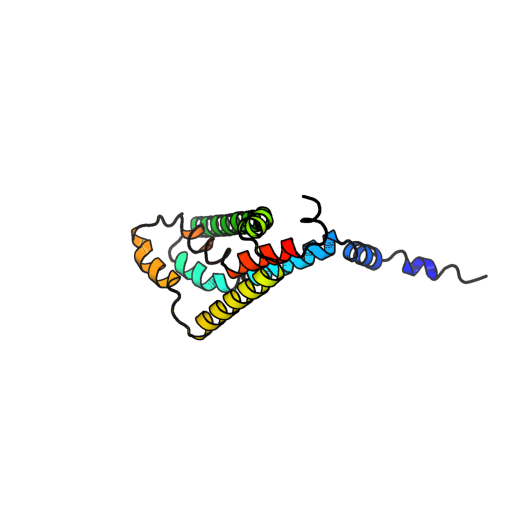OM 826 C C . ILE A 1 111 ? 1.958 20.302 1.978 1.00 89.00 111 ILE A C 1
ATOM 828 O O . ILE A 1 111 ? 1.883 21.097 2.911 1.00 89.00 111 ILE A O 1
ATOM 832 N N . ASP A 1 112 ? 0.904 19.598 1.555 1.00 81.88 112 ASP A N 1
ATOM 833 C CA . ASP A 1 112 ? -0.439 19.708 2.147 1.00 81.88 112 ASP A CA 1
ATOM 834 C C . ASP A 1 112 ? -0.425 19.381 3.653 1.00 81.88 112 ASP A C 1
ATOM 836 O O . ASP A 1 112 ? -1.024 20.092 4.463 1.00 81.88 112 ASP A O 1
ATOM 840 N N . MET A 1 113 ? 0.359 18.372 4.058 1.00 78.56 113 MET A N 1
ATOM 841 C CA . MET A 1 113 ? 0.570 18.032 5.470 1.00 78.56 113 MET A CA 1
ATOM 842 C C . MET A 1 113 ? 1.285 19.144 6.257 1.00 78.56 113 MET A C 1
ATOM 844 O O . MET A 1 113 ? 0.924 19.389 7.409 1.00 78.56 113 MET A O 1
ATOM 848 N N . LEU A 1 114 ? 2.282 19.822 5.669 1.00 83.88 114 LEU A N 1
ATOM 849 C CA . LEU A 1 114 ? 2.994 20.941 6.310 1.00 83.88 114 LEU A CA 1
ATOM 850 C C . LEU A 1 114 ? 2.137 22.202 6.425 1.00 83.88 114 LEU A C 1
ATOM 852 O O . LEU A 1 114 ? 2.261 22.937 7.403 1.00 83.88 114 LEU A O 1
ATOM 856 N N . GLU A 1 115 ? 1.265 22.452 5.448 1.00 79.06 115 GLU A N 1
ATOM 857 C CA . GLU A 1 115 ? 0.346 23.591 5.481 1.00 79.06 115 GLU A CA 1
ATOM 858 C C . GLU A 1 115 ? -0.748 23.434 6.549 1.00 79.06 115 GLU A C 1
ATOM 860 O O . GLU A 1 115 ? -1.486 24.387 6.803 1.00 79.06 115 GLU A O 1
ATOM 865 N N . ALA A 1 116 ? -0.850 22.261 7.195 1.00 64.31 116 ALA A N 1
ATOM 866 C CA . ALA A 1 116 ? -1.864 21.927 8.196 1.00 64.31 116 ALA A CA 1
ATOM 867 C C . ALA A 1 116 ? -3.289 22.297 7.747 1.00 64.31 116 ALA A C 1
ATOM 869 O O . ALA A 1 116 ? -4.176 22.535 8.575 1.00 64.31 116 ALA A O 1
ATOM 870 N N . ARG A 1 117 ? -3.526 22.334 6.428 1.00 56.56 117 ARG A N 1
ATOM 871 C CA . ARG A 1 117 ? -4.874 22.422 5.888 1.00 56.56 117 ARG A CA 1
ATOM 872 C C . ARG A 1 117 ? -5.571 21.162 6.359 1.00 56.56 117 ARG A C 1
ATOM 874 O O . ARG A 1 117 ? -5.083 20.052 6.147 1.00 56.56 117 ARG A O 1
ATOM 881 N N . ARG A 1 118 ? -6.684 21.319 7.075 1.00 53.41 118 ARG A N 1
ATOM 882 C CA . ARG A 1 118 ? -7.533 20.172 7.393 1.00 53.41 118 ARG A CA 1
ATOM 883 C C . ARG A 1 118 ? -7.906 19.557 6.053 1.00 53.41 118 ARG A C 1
ATOM 885 O O . ARG A 1 118 ? -8.569 20.205 5.251 1.00 53.41 118 ARG A O 1
ATOM 892 N N . SER A 1 119 ? -7.376 18.366 5.776 1.00 48.00 119 SER A N 1
ATOM 893 C CA . SER A 1 119 ? -7.635 17.669 4.519 1.00 48.00 119 SER A CA 1
ATOM 894 C C . SER A 1 119 ? -9.153 17.655 4.290 1.00 48.00 119 SER A C 1
ATOM 896 O O . SER A 1 119 ? -9.872 17.375 5.251 1.00 48.00 119 SER A O 1
ATOM 898 N N . PRO A 1 120 ? -9.667 17.903 3.073 1.00 46.62 120 PRO A N 1
ATOM 899 C CA . PRO A 1 120 ? -11.105 17.842 2.773 1.00 46.62 120 PRO A CA 1
ATOM 900 C C . PRO A 1 120 ? -11.764 16.529 3.229 1.00 46.62 120 PRO A C 1
ATOM 902 O O . PRO A 1 120 ? -12.958 16.471 3.499 1.00 46.62 120 PRO A O 1
ATOM 905 N N . THR A 1 121 ? -10.962 15.469 3.382 1.00 49.50 121 THR A N 1
ATOM 906 C CA . THR A 1 121 ? -11.354 14.181 3.970 1.00 49.50 121 THR A CA 1
ATOM 907 C C . THR A 1 121 ? -11.850 14.297 5.423 1.00 49.50 121 THR A C 1
ATOM 909 O O . THR A 1 121 ? -12.707 13.517 5.830 1.00 49.50 121 THR A O 1
ATOM 912 N N . GLN A 1 122 ? -11.342 15.257 6.208 1.00 51.16 122 GLN A N 1
ATOM 913 C CA . GLN A 1 122 ? -11.835 15.572 7.555 1.00 51.16 122 GLN A CA 1
ATOM 914 C C . GLN A 1 122 ? -13.175 16.320 7.507 1.00 51.16 122 GLN A C 1
ATOM 916 O O . GLN A 1 122 ? -14.068 15.982 8.276 1.00 51.16 122 GLN A O 1
ATOM 921 N N . GLU A 1 123 ? -13.368 17.257 6.576 1.00 44.78 123 GLU A N 1
ATOM 922 C CA . GLU A 1 123 ? -14.634 18.002 6.446 1.00 44.78 123 GLU A CA 1
ATOM 923 C C . GLU A 1 123 ? -15.768 17.107 5.925 1.00 44.78 123 GLU A C 1
ATOM 925 O O . GLU A 1 123 ? -16.850 17.060 6.509 1.00 44.78 123 GLU A O 1
ATOM 930 N N . ALA A 1 124 ? -15.489 16.272 4.918 1.00 45.62 124 ALA A N 1
ATOM 931 C CA . ALA A 1 124 ? -16.447 15.278 4.439 1.00 45.62 124 ALA A CA 1
ATOM 932 C C . ALA A 1 124 ? -16.828 14.268 5.534 1.00 45.62 124 ALA A C 1
ATOM 934 O O . ALA A 1 124 ? -17.928 13.724 5.503 1.00 45.62 124 ALA A O 1
ATOM 935 N N . SER A 1 125 ? -15.953 14.013 6.514 1.00 49.56 125 SER A N 1
ATOM 936 C CA . SER A 1 125 ? -16.252 13.102 7.622 1.00 49.56 125 SER A CA 1
ATOM 937 C C . SER A 1 125 ? -17.185 13.693 8.683 1.00 49.56 125 SER A C 1
ATOM 939 O O . SER A 1 125 ? -17.808 12.917 9.403 1.00 49.56 125 SER A O 1
ATOM 941 N N . GLU A 1 126 ? -17.335 15.018 8.764 1.00 47.94 126 GLU A N 1
ATOM 942 C CA . GLU A 1 126 ? -18.346 15.662 9.617 1.00 47.94 126 GLU A CA 1
ATOM 943 C C . GLU A 1 126 ? -19.727 15.656 8.935 1.00 47.94 126 GLU A C 1
ATOM 945 O O . GLU A 1 126 ? -20.719 15.344 9.586 1.00 47.94 126 GLU A O 1
ATOM 950 N N . GLU A 1 127 ? -19.792 15.870 7.616 1.00 44.28 127 GLU A N 1
ATOM 951 C CA . GLU A 1 127 ? -21.056 15.897 6.853 1.00 44.28 127 GLU A CA 1
ATOM 952 C C . GLU A 1 127 ? -21.564 14.486 6.466 1.00 44.28 127 GLU A C 1
ATOM 954 O O . GLU A 1 127 ? -22.762 14.210 6.459 1.00 44.28 127 GLU A O 1
ATOM 959 N N . THR A 1 128 ? -20.663 13.525 6.224 1.00 46.19 128 THR A N 1
ATOM 960 C CA . THR A 1 128 ? -21.022 12.137 5.847 1.00 46.19 128 THR A CA 1
ATOM 961 C C . THR A 1 128 ? -21.445 11.280 7.050 1.00 46.19 128 THR A C 1
ATOM 963 O O . THR A 1 128 ? -22.020 10.203 6.871 1.00 46.19 128 THR A O 1
ATOM 966 N N . GLN A 1 129 ? -21.219 11.746 8.286 1.00 48.28 129 GLN A N 1
ATOM 967 C CA . GLN A 1 129 ? -21.662 11.057 9.508 1.00 48.28 129 GLN A CA 1
ATOM 968 C C . GLN A 1 129 ? -23.189 10.928 9.619 1.00 48.28 129 GLN A C 1
ATOM 970 O O . GLN A 1 129 ? -23.664 10.027 10.312 1.00 48.28 129 GLN A O 1
ATOM 975 N N . GLU A 1 130 ? -23.953 11.762 8.908 1.00 45.97 130 GLU A N 1
ATOM 976 C CA . GLU A 1 130 ? -25.416 11.663 8.856 1.00 45.97 130 GLU A CA 1
ATOM 977 C C . GLU A 1 130 ? -25.923 10.680 7.780 1.00 45.97 130 GLU A C 1
ATOM 979 O O . GLU A 1 130 ? -27.064 10.228 7.862 1.00 45.97 130 GLU A O 1
ATOM 984 N N . GLY A 1 131 ? -25.085 10.286 6.807 1.00 42.88 131 GLY A N 1
ATOM 985 C CA . GLY A 1 131 ? -25.507 9.497 5.638 1.00 42.88 131 GLY A CA 1
ATOM 986 C C . GLY A 1 131 ? -24.849 8.122 5.461 1.00 42.88 131 GLY A C 1
ATOM 987 O O . GLY A 1 131 ? -25.489 7.208 4.941 1.00 42.88 131 GLY A O 1
ATOM 988 N N . ALA A 1 132 ? -23.595 7.928 5.888 1.00 48.03 132 ALA A N 1
ATOM 989 C CA . ALA A 1 132 ? -22.901 6.646 5.748 1.00 48.03 132 ALA A CA 1
ATOM 990 C C . ALA A 1 132 ? -23.023 5.816 7.029 1.00 48.03 132 ALA A C 1
ATOM 992 O O . ALA A 1 132 ? -22.639 6.250 8.117 1.00 48.03 132 ALA A O 1
ATOM 993 N N . SER A 1 133 ? -23.523 4.584 6.912 1.00 57.72 133 SER A N 1
ATOM 994 C CA . SER A 1 133 ? -23.535 3.644 8.034 1.00 57.72 133 SER A CA 1
ATOM 995 C C . SER A 1 133 ? -22.129 3.549 8.638 1.00 57.72 133 SER A C 1
ATOM 997 O O . SER A 1 133 ? -21.154 3.326 7.920 1.00 57.72 133 SER A O 1
ATOM 999 N N . LYS A 1 134 ? -22.001 3.653 9.970 1.00 61.81 134 LYS A N 1
ATOM 1000 C CA . LYS A 1 134 ? -20.719 3.519 10.703 1.00 61.81 134 LYS A CA 1
ATOM 1001 C C . LYS A 1 134 ? -19.965 2.208 10.389 1.00 61.81 134 LYS A C 1
ATOM 1003 O O . LYS A 1 134 ? -18.830 2.027 10.813 1.00 61.81 134 LYS A O 1
ATOM 1008 N N . GLU A 1 135 ? -20.602 1.251 9.711 1.00 61.28 135 GLU A N 1
ATOM 1009 C CA . GLU A 1 135 ? -19.991 0.026 9.175 1.00 61.28 135 GLU A CA 1
ATOM 1010 C C . GLU A 1 135 ? -19.131 0.226 7.915 1.00 61.28 135 GLU A C 1
ATOM 1012 O O . GLU A 1 135 ? -18.249 -0.598 7.655 1.00 61.28 135 GLU A O 1
ATOM 1017 N N . ASP A 1 136 ? -19.330 1.296 7.147 1.00 77.50 136 ASP A N 1
ATOM 1018 C CA . ASP A 1 136 ? -18.592 1.564 5.902 1.00 77.50 136 ASP A CA 1
ATOM 1019 C C . ASP A 1 136 ? -17.381 2.466 6.091 1.00 77.50 136 ASP A C 1
ATOM 1021 O O . ASP A 1 136 ? -16.530 2.534 5.207 1.00 77.50 136 ASP A O 1
ATOM 1025 N N . ALA A 1 137 ? -17.214 3.010 7.298 1.00 80.12 137 ALA A N 1
ATOM 1026 C CA . ALA A 1 137 ? -16.037 3.771 7.695 1.00 80.12 137 ALA A CA 1
ATOM 1027 C C . ALA A 1 137 ? -14.721 2.981 7.528 1.00 80.12 137 ALA A C 1
ATOM 1029 O O . ALA A 1 137 ? -13.663 3.570 7.320 1.00 80.12 137 ALA A O 1
ATOM 1030 N N . GLY A 1 138 ? -14.784 1.641 7.564 1.00 83.69 138 GLY A N 1
ATOM 1031 C CA . GLY A 1 138 ? -13.657 0.772 7.219 1.00 83.69 138 GLY A CA 1
ATOM 1032 C C . GLY A 1 138 ? -13.268 0.817 5.734 1.00 83.69 138 GLY A C 1
ATOM 1033 O O . GLY A 1 138 ? -12.102 0.645 5.422 1.00 83.69 138 GLY A O 1
ATOM 1034 N N . ILE A 1 139 ? -14.200 1.073 4.814 1.00 88.38 139 ILE A N 1
ATOM 1035 C CA . ILE A 1 139 ? -13.906 1.217 3.379 1.00 88.38 139 ILE A CA 1
ATOM 1036 C C . ILE A 1 139 ? -13.491 2.658 3.090 1.00 88.38 139 ILE A C 1
ATOM 1038 O O . ILE A 1 139 ? -12.389 2.874 2.598 1.00 88.38 139 ILE A O 1
ATOM 1042 N N . VAL A 1 140 ? -14.341 3.627 3.440 1.00 88.19 140 VAL A N 1
ATOM 1043 C CA . VAL A 1 140 ? -14.099 5.061 3.232 1.00 88.19 140 VAL A CA 1
ATOM 1044 C C . VAL A 1 140 ? -14.292 5.807 4.552 1.00 88.19 140 VAL A C 1
ATOM 1046 O O . VAL A 1 140 ? -15.350 5.656 5.154 1.00 88.19 140 VAL A O 1
ATOM 1049 N N . PRO A 1 141 ? -13.335 6.632 5.014 1.00 84.75 141 PRO A N 1
ATOM 1050 C CA . PRO A 1 141 ? -12.061 6.956 4.369 1.00 84.75 141 PRO A CA 1
ATOM 1051 C C . PRO A 1 141 ? -10.896 6.017 4.755 1.00 84.75 141 PRO A C 1
ATOM 1053 O O . PRO A 1 141 ? -9.814 6.142 4.185 1.00 84.75 141 PRO A O 1
ATOM 1056 N N . LEU A 1 142 ? -11.073 5.094 5.721 1.00 88.75 142 LEU A N 1
ATOM 1057 C CA . LEU A 1 142 ? -9.955 4.330 6.311 1.00 88.75 142 LEU A CA 1
ATOM 1058 C C . LEU A 1 142 ? -9.226 3.441 5.295 1.00 88.75 142 LEU A C 1
ATOM 1060 O O . LEU A 1 142 ? -8.004 3.494 5.196 1.00 88.75 142 LEU A O 1
ATOM 1064 N N . GLY A 1 143 ? -9.956 2.610 4.552 1.00 88.75 143 GLY A N 1
ATOM 1065 C CA . GLY A 1 143 ? -9.375 1.770 3.507 1.00 88.75 143 GLY A CA 1
ATOM 1066 C C . GLY A 1 143 ? -8.876 2.606 2.329 1.00 88.75 143 GLY A C 1
ATOM 1067 O O . GLY A 1 143 ? -7.714 2.496 1.946 1.00 88.75 143 GLY A O 1
ATOM 1068 N N . ILE A 1 144 ? -9.747 3.463 1.792 1.00 90.19 144 ILE A N 1
ATOM 1069 C CA . ILE A 1 144 ? -9.490 4.419 0.710 1.00 90.19 144 ILE A CA 1
ATOM 1070 C C . ILE A 1 144 ? -10.070 5.776 1.131 1.00 90.19 144 ILE A C 1
ATOM 1072 O O . ILE A 1 144 ? -11.247 5.817 1.486 1.00 90.19 144 ILE A O 1
ATOM 1076 N N . PRO A 1 145 ? -9.333 6.894 1.035 1.00 84.75 145 PRO A N 1
ATOM 1077 C CA . PRO A 1 145 ? -7.975 7.030 0.510 1.00 84.75 145 PRO A CA 1
ATOM 1078 C C . PRO A 1 145 ? -6.874 6.946 1.580 1.00 84.75 145 PRO A C 1
ATOM 1080 O O . PRO A 1 145 ? -5.718 7.156 1.240 1.00 84.75 145 PRO A O 1
ATOM 1083 N N . MET A 1 146 ? -7.179 6.695 2.858 1.00 88.25 146 MET A N 1
ATOM 1084 C CA . MET A 1 146 ? -6.164 6.840 3.911 1.00 88.25 146 MET A CA 1
ATOM 1085 C C . MET A 1 146 ? -5.054 5.784 3.844 1.00 88.25 146 MET A C 1
ATOM 1087 O O . MET A 1 146 ? -3.886 6.148 3.777 1.00 88.25 146 MET A O 1
ATOM 1091 N N . LEU A 1 147 ? -5.397 4.490 3.852 1.00 9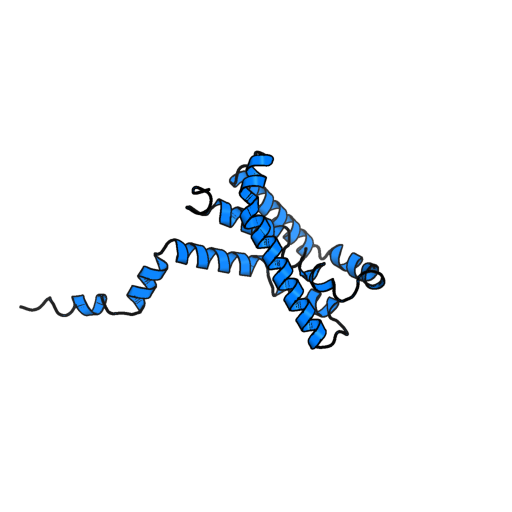0.69 147 LEU A N 1
ATOM 1092 C CA . LEU A 1 147 ? -4.399 3.412 3.788 1.00 90.69 147 LEU A CA 1
ATOM 1093 C C . LEU A 1 147 ? -3.963 3.113 2.346 1.00 90.69 147 LEU A C 1
ATOM 1095 O O . LEU A 1 147 ? -2.774 3.086 2.042 1.00 90.69 147 LEU A O 1
ATOM 1099 N N . ALA A 1 148 ? -4.918 2.897 1.438 1.00 91.81 148 ALA A N 1
ATOM 1100 C CA . ALA A 1 148 ? -4.659 2.748 0.006 1.00 91.81 148 ALA A CA 1
ATOM 1101 C C . ALA A 1 148 ? -4.786 4.097 -0.707 1.00 91.81 148 ALA A C 1
ATOM 1103 O O . ALA A 1 148 ? -5.628 4.294 -1.585 1.00 91.81 148 ALA A O 1
ATOM 1104 N N . GLY A 1 149 ? -3.955 5.041 -0.278 1.00 88.56 149 GLY A N 1
ATOM 1105 C CA . GLY A 1 149 ? -3.892 6.370 -0.860 1.00 88.56 149 GLY A CA 1
ATOM 1106 C C . GLY A 1 149 ? -3.124 6.423 -2.178 1.00 88.56 149 GLY A C 1
ATOM 1107 O O . GLY A 1 149 ? -2.455 5.461 -2.567 1.00 88.56 149 GLY A O 1
ATOM 1108 N N . PRO A 1 150 ? -3.161 7.578 -2.858 1.00 87.44 150 PRO A N 1
ATOM 1109 C CA . PRO A 1 150 ? -2.473 7.775 -4.132 1.00 87.44 150 PRO A CA 1
ATOM 1110 C C . PRO A 1 150 ? -0.957 7.528 -4.040 1.00 87.44 150 PRO A C 1
ATOM 1112 O O . PRO A 1 150 ? -0.372 7.021 -4.994 1.00 87.44 150 PRO A O 1
ATOM 1115 N N . GLY A 1 151 ? -0.334 7.797 -2.887 1.00 88.00 151 GLY A N 1
ATOM 1116 C CA . GLY A 1 151 ? 1.077 7.490 -2.631 1.00 88.00 151 GLY A CA 1
ATOM 1117 C C . GLY A 1 151 ? 1.393 5.994 -2.522 1.00 88.00 151 GLY A C 1
ATOM 1118 O O . GLY A 1 151 ? 2.372 5.515 -3.096 1.00 88.00 151 GLY A O 1
ATOM 1119 N N . ALA A 1 152 ? 0.548 5.231 -1.824 1.00 91.25 152 ALA A N 1
ATOM 1120 C CA . ALA A 1 152 ? 0.703 3.781 -1.705 1.00 91.25 152 ALA A CA 1
ATOM 1121 C C . ALA A 1 152 ? 0.427 3.078 -3.048 1.00 91.25 152 ALA A C 1
ATOM 1123 O O . ALA A 1 152 ? 1.168 2.175 -3.443 1.00 91.25 152 ALA A O 1
ATOM 1124 N N . ILE A 1 153 ? -0.592 3.537 -3.785 1.00 92.81 153 ILE A N 1
ATOM 1125 C CA . ILE A 1 153 ? -0.941 3.028 -5.118 1.00 92.81 153 ILE A CA 1
ATOM 1126 C C . ILE A 1 153 ? 0.181 3.301 -6.128 1.00 92.81 153 ILE A C 1
ATOM 1128 O O . ILE A 1 153 ? 0.607 2.384 -6.830 1.00 92.81 153 ILE A O 1
ATOM 1132 N N . SER A 1 154 ? 0.692 4.535 -6.206 1.00 91.44 154 SER A N 1
ATOM 1133 C CA . SER A 1 154 ? 1.780 4.856 -7.138 1.00 91.44 154 SER A CA 1
ATOM 1134 C C . SER A 1 154 ? 3.016 4.007 -6.845 1.00 91.44 154 SER A C 1
ATOM 1136 O O . SER A 1 154 ? 3.612 3.412 -7.742 1.00 91.44 154 SER A O 1
ATOM 1138 N N . SER A 1 155 ? 3.345 3.848 -5.571 1.00 90.00 155 SER A N 1
ATOM 1139 C CA . SER A 1 155 ? 4.522 3.100 -5.163 1.00 90.00 155 SER A CA 1
ATOM 1140 C C . SER A 1 155 ? 4.416 1.603 -5.430 1.00 90.00 155 SER A C 1
ATOM 1142 O O . SER A 1 155 ? 5.397 1.007 -5.872 1.00 90.00 155 SER A O 1
ATOM 1144 N N . VAL A 1 156 ? 3.251 0.974 -5.216 1.00 91.75 156 VAL A N 1
ATOM 1145 C CA . VAL A 1 156 ? 3.092 -0.456 -5.530 1.00 91.75 156 VAL A CA 1
ATOM 1146 C C . VAL A 1 156 ? 3.214 -0.703 -7.034 1.00 91.75 156 VAL A C 1
ATOM 1148 O O . VAL A 1 156 ? 3.838 -1.676 -7.451 1.00 91.75 156 VAL A O 1
ATOM 1151 N N . MET A 1 157 ? 2.692 0.210 -7.857 1.00 90.38 157 MET A N 1
ATOM 1152 C CA . MET A 1 157 ? 2.817 0.126 -9.312 1.00 90.38 157 MET A CA 1
ATOM 1153 C C . MET A 1 157 ? 4.272 0.275 -9.771 1.00 90.38 157 MET A C 1
ATOM 1155 O O . MET A 1 157 ? 4.717 -0.490 -10.626 1.00 90.38 157 MET A O 1
ATOM 1159 N N . VAL A 1 158 ? 5.027 1.205 -9.178 1.00 89.25 158 VAL A N 1
ATOM 1160 C CA . VAL A 1 158 ? 6.466 1.368 -9.446 1.00 89.25 158 VAL A CA 1
ATOM 1161 C C . VAL A 1 158 ? 7.241 0.123 -9.027 1.00 89.25 158 VAL A C 1
ATOM 1163 O O . VAL A 1 158 ? 7.996 -0.438 -9.812 1.00 89.25 158 VAL A O 1
ATOM 1166 N N . LEU A 1 159 ? 7.016 -0.353 -7.806 1.00 88.69 159 LEU A N 1
ATOM 1167 C CA . LEU A 1 159 ? 7.709 -1.501 -7.232 1.00 88.69 159 LEU A CA 1
ATOM 1168 C C . LEU A 1 159 ? 7.524 -2.776 -8.070 1.00 88.69 159 LEU A C 1
ATOM 1170 O O . LEU A 1 159 ? 8.476 -3.532 -8.270 1.00 88.69 159 LEU A O 1
ATOM 1174 N N . VAL A 1 160 ? 6.312 -3.013 -8.575 1.00 85.69 160 VAL A N 1
ATOM 1175 C CA . VAL A 1 160 ? 6.028 -4.165 -9.441 1.00 85.69 160 VAL A CA 1
ATOM 1176 C C . VAL A 1 160 ? 6.589 -3.940 -10.849 1.00 85.69 160 VAL A C 1
ATOM 1178 O O . VAL A 1 160 ? 7.162 -4.867 -11.420 1.00 85.69 160 VAL A O 1
ATOM 1181 N N . GLY A 1 161 ? 6.498 -2.718 -11.385 1.00 82.69 161 GLY A N 1
ATOM 1182 C CA . GLY A 1 161 ? 7.085 -2.357 -12.679 1.00 82.69 161 GLY A CA 1
ATOM 1183 C C . GLY A 1 161 ? 8.612 -2.490 -12.717 1.00 82.69 161 GLY A C 1
ATOM 1184 O O . GLY A 1 161 ? 9.166 -2.875 -13.744 1.00 82.69 161 GLY A O 1
ATOM 1185 N N . SER A 1 162 ? 9.280 -2.248 -11.589 1.00 77.12 162 SER A N 1
ATOM 1186 C CA . SER A 1 162 ? 10.732 -2.384 -11.413 1.00 77.12 162 SER A CA 1
ATOM 1187 C C . SER A 1 162 ? 11.179 -3.816 -11.082 1.00 77.12 162 SER A C 1
ATOM 1189 O O . SER A 1 162 ? 12.377 -4.074 -10.945 1.00 77.12 162 SER A O 1
ATOM 1191 N N . SER A 1 163 ? 10.247 -4.770 -10.947 1.00 74.25 163 SER A N 1
ATOM 1192 C CA . SER A 1 163 ? 10.570 -6.172 -10.670 1.00 74.25 163 SER A CA 1
ATOM 1193 C C . SER A 1 163 ? 11.201 -6.850 -11.900 1.00 74.25 163 SER A C 1
ATOM 1195 O O . SER A 1 163 ? 10.576 -6.872 -12.964 1.00 74.25 163 SER A O 1
ATOM 1197 N N . PRO A 1 164 ? 12.386 -7.486 -11.775 1.00 57.25 164 PRO A N 1
ATOM 1198 C CA . PRO A 1 164 ? 13.103 -8.093 -12.904 1.00 57.25 164 PRO A CA 1
ATOM 1199 C C . PRO A 1 164 ? 12.362 -9.223 -13.632 1.00 57.25 164 PRO A C 1
ATOM 1201 O O . PRO A 1 164 ? 12.766 -9.602 -14.725 1.00 57.25 164 PRO A O 1
ATOM 1204 N N . THR A 1 165 ? 11.332 -9.822 -13.027 1.00 60.47 165 THR A N 1
ATOM 1205 C CA . THR A 1 165 ? 10.764 -11.093 -13.517 1.00 60.47 165 THR A CA 1
ATOM 1206 C C . THR A 1 165 ? 9.239 -11.073 -13.631 1.00 60.47 165 THR A C 1
ATOM 1208 O O . THR A 1 165 ? 8.698 -11.586 -14.608 1.00 60.47 165 THR A O 1
ATOM 1211 N N . ALA A 1 166 ? 8.528 -10.438 -12.692 1.00 54.47 166 ALA A N 1
ATOM 1212 C CA . ALA A 1 166 ? 7.066 -10.544 -12.597 1.00 54.47 166 ALA A CA 1
ATOM 1213 C C . ALA A 1 166 ? 6.304 -9.922 -13.784 1.00 54.47 166 ALA A C 1
ATOM 1215 O O . ALA A 1 166 ? 5.200 -10.355 -14.100 1.00 54.47 166 ALA A O 1
ATOM 1216 N N . TRP A 1 167 ? 6.894 -8.934 -14.462 1.00 54.78 167 TRP A N 1
ATOM 1217 C CA . TRP A 1 167 ? 6.247 -8.202 -15.558 1.00 54.78 167 TRP A CA 1
ATOM 1218 C C . TRP A 1 167 ? 6.781 -8.545 -16.952 1.00 54.78 167 TRP A C 1
ATOM 1220 O O . TRP A 1 167 ? 6.158 -8.198 -17.953 1.00 54.78 167 TRP A O 1
ATOM 1230 N N . GLN A 1 168 ? 7.944 -9.202 -17.020 1.00 48.62 168 GLN A N 1
ATOM 1231 C CA . GLN A 1 168 ? 8.538 -9.672 -18.276 1.00 48.62 168 GLN A CA 1
ATOM 1232 C C . GLN A 1 168 ? 8.012 -11.057 -18.686 1.00 48.62 168 GLN A C 1
ATOM 1234 O O . GLN A 1 168 ? 8.120 -11.417 -19.854 1.00 48.62 168 GLN A O 1
ATOM 1239 N N . MET A 1 169 ? 7.449 -11.831 -17.748 1.00 42.59 169 MET A N 1
ATOM 1240 C CA . MET A 1 169 ? 6.932 -13.186 -17.998 1.00 42.59 169 MET A CA 1
ATOM 1241 C C . MET A 1 169 ? 5.439 -13.257 -18.372 1.00 42.59 169 MET A C 1
ATOM 1243 O O . MET A 1 169 ? 4.970 -14.330 -18.746 1.00 42.59 169 MET A O 1
ATOM 1247 N N . LEU A 1 170 ? 4.698 -12.148 -18.287 1.00 43.28 170 LEU A N 1
ATOM 1248 C CA . LEU A 1 170 ? 3.300 -12.016 -18.732 1.00 43.28 170 LEU A CA 1
ATOM 1249 C C . LEU A 1 170 ? 3.224 -11.009 -19.873 1.00 43.28 170 LEU A C 1
ATOM 1251 O O . LEU A 1 170 ? 2.241 -11.014 -20.646 1.00 43.28 170 LEU A O 1
#

Mean predicted aligned error: 11.27 Å